Protein AF-A0A444Z8N8-F1 (afdb_monomer_lite)

Secondary structure (DSSP, 8-state):
-----EEE-TTSPEEESHHHHHHHHHHHHHHHTSPPS-----S-TTTSPPPPHHHHHHHTSPPPHHHHHHHHHHS-TT--SSTTSPPHHHHHHHHHHHTTGGG-

Organism: Arachis hypogaea (NCBI:txid3818)

pLDDT: mean 81.01, std 10.07, range [45.22, 90.69]

Foldseek 3Di:
DDDDQWDADPVRDIQGDDVSVVVVVVVVVCVVPPDDPPPPVPPCPPVDDDQDPVNVCVVPDDDDLVNVLVVLVPDDQQDAPDPPGDGSVVCNVCVVPCSVVVVD

Radius of gyration: 26.12 Å; chains: 1; bounding box: 58×26×60 Å

Structure (mmCIF, N/CA/C/O backbone):
data_AF-A0A444Z8N8-F1
#
_entry.id   AF-A0A444Z8N8-F1
#
loop_
_atom_site.group_PDB
_atom_site.id
_atom_site.type_symbol
_atom_site.label_atom_id
_atom_site.label_alt_id
_atom_site.label_comp_id
_atom_site.label_asym_id
_atom_site.label_entity_id
_atom_site.label_seq_id
_atom_site.pdbx_PDB_ins_code
_atom_site.Cartn_x
_atom_site.Cartn_y
_atom_site.Cartn_z
_atom_site.occupancy
_atom_site.B_iso_or_equiv
_atom_site.auth_seq_id
_atom_site.auth_comp_id
_atom_site.auth_asym_id
_atom_site.auth_atom_id
_atom_site.pdbx_PDB_model_num
ATOM 1 N N . MET A 1 1 ? 34.201 -10.045 -8.371 1.00 45.22 1 MET A N 1
ATOM 2 C CA . MET A 1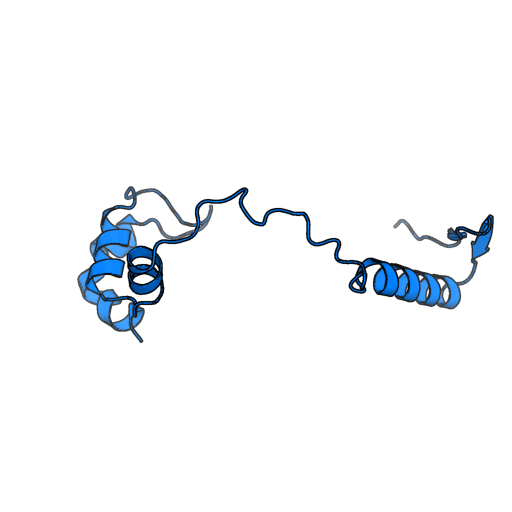 1 ? 33.416 -8.795 -8.442 1.00 45.22 1 MET A CA 1
ATOM 3 C C . MET A 1 1 ? 33.187 -8.508 -9.913 1.00 45.22 1 MET A C 1
ATOM 5 O O . MET A 1 1 ? 34.157 -8.309 -10.631 1.00 45.22 1 MET A O 1
ATOM 9 N N . ASN A 1 2 ? 31.945 -8.615 -10.379 1.00 65.50 2 ASN A N 1
ATOM 10 C CA . ASN A 1 2 ? 31.635 -8.486 -11.802 1.00 65.50 2 ASN A CA 1
ATOM 11 C C . ASN A 1 2 ? 31.494 -7.002 -12.141 1.00 65.50 2 ASN A C 1
ATOM 13 O O . ASN A 1 2 ? 30.716 -6.300 -11.497 1.00 65.50 2 ASN A O 1
ATOM 17 N N . LYS A 1 3 ? 32.276 -6.522 -13.111 1.00 74.56 3 LYS A N 1
ATOM 18 C CA . LYS A 1 3 ? 32.262 -5.131 -13.566 1.00 74.56 3 LYS A CA 1
ATOM 19 C C . LYS A 1 3 ? 31.992 -5.107 -15.061 1.00 74.56 3 LYS A C 1
ATOM 21 O O . LYS A 1 3 ? 32.682 -5.777 -15.822 1.00 74.56 3 LYS A O 1
ATOM 26 N N . ILE A 1 4 ? 31.002 -4.320 -15.461 1.00 76.69 4 ILE A N 1
ATOM 27 C CA . ILE A 1 4 ? 30.720 -4.051 -16.869 1.00 76.69 4 ILE A CA 1
ATOM 28 C C . ILE A 1 4 ? 31.718 -2.984 -17.327 1.00 76.69 4 ILE A C 1
ATOM 30 O O . ILE A 1 4 ? 31.763 -1.894 -16.755 1.00 76.69 4 ILE A O 1
ATOM 34 N N . THR A 1 5 ? 32.563 -3.326 -18.299 1.00 80.75 5 THR A N 1
ATOM 35 C CA . THR A 1 5 ? 33.568 -2.419 -18.880 1.00 80.75 5 THR A CA 1
ATOM 36 C C . THR A 1 5 ? 33.145 -1.867 -20.232 1.00 80.75 5 THR A C 1
ATOM 38 O O . THR A 1 5 ? 33.569 -0.775 -20.578 1.00 80.75 5 THR A O 1
ATOM 41 N N . THR A 1 6 ? 32.283 -2.581 -20.959 1.00 85.12 6 THR A N 1
ATOM 42 C CA . THR A 1 6 ? 31.746 -2.179 -22.264 1.00 85.12 6 THR A CA 1
ATOM 43 C C . THR A 1 6 ? 30.315 -2.686 -22.426 1.00 85.12 6 THR A C 1
ATOM 45 O O . THR A 1 6 ? 29.938 -3.701 -21.831 1.00 85.12 6 THR A O 1
ATOM 48 N N . LEU A 1 7 ? 29.505 -1.982 -23.217 1.00 87.06 7 LEU A N 1
ATOM 49 C CA . LEU A 1 7 ? 28.133 -2.377 -23.545 1.00 87.06 7 LEU A CA 1
ATOM 50 C C . LEU A 1 7 ? 27.797 -1.955 -24.980 1.00 87.06 7 LEU A C 1
ATOM 52 O O . LEU A 1 7 ? 28.264 -0.922 -25.444 1.00 87.06 7 LEU A O 1
ATOM 56 N N . LYS A 1 8 ? 27.003 -2.754 -25.694 1.00 89.00 8 LYS A N 1
ATOM 57 C CA . LYS A 1 8 ? 26.573 -2.454 -27.065 1.00 89.00 8 LYS A CA 1
ATOM 58 C C . LYS A 1 8 ? 25.202 -1.777 -27.042 1.00 89.00 8 LYS A C 1
ATOM 60 O O . LYS A 1 8 ? 24.281 -2.314 -26.431 1.00 89.00 8 LYS A O 1
ATOM 65 N N . ASN A 1 9 ? 25.079 -0.610 -27.667 1.00 82.00 9 ASN A N 1
ATOM 66 C CA . ASN A 1 9 ? 23.827 0.145 -27.721 1.00 82.00 9 ASN A CA 1
ATOM 67 C C . ASN A 1 9 ? 22.848 -0.427 -28.771 1.00 82.00 9 ASN A C 1
ATOM 69 O O . ASN A 1 9 ? 23.173 -1.356 -29.513 1.00 82.00 9 ASN A O 1
ATOM 73 N N . GLU A 1 10 ? 21.649 0.153 -28.847 1.00 81.50 10 GLU A N 1
ATOM 74 C CA . GLU A 1 10 ? 20.585 -0.259 -29.780 1.00 81.50 10 GLU A CA 1
ATOM 75 C C . GLU A 1 10 ? 20.938 -0.020 -31.258 1.00 81.50 10 GLU A C 1
ATOM 77 O O . GLU A 1 10 ? 20.473 -0.752 -32.128 1.00 81.50 10 GLU A O 1
ATOM 82 N N . ALA A 1 11 ? 21.8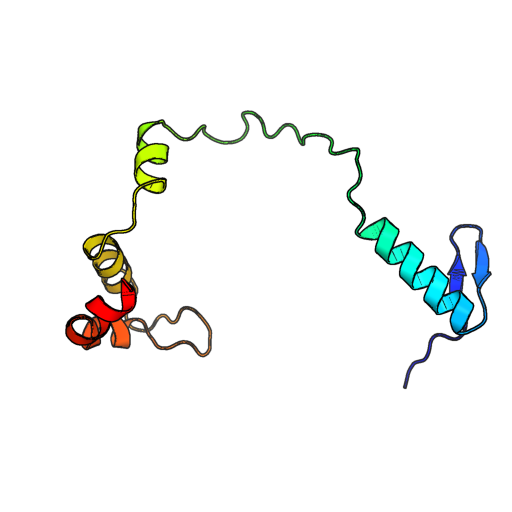15 0.948 -31.548 1.00 82.44 11 ALA A N 1
ATOM 83 C CA . ALA A 1 11 ? 22.365 1.188 -32.885 1.00 82.44 11 ALA A CA 1
ATOM 84 C C . ALA A 1 11 ? 23.475 0.186 -33.266 1.00 82.44 11 ALA A C 1
ATOM 86 O O . ALA A 1 11 ? 23.989 0.201 -34.384 1.00 82.44 11 ALA A O 1
ATOM 87 N N . GLY A 1 12 ? 23.844 -0.708 -32.346 1.00 84.62 12 GLY A N 1
ATOM 88 C CA . GLY A 1 12 ? 24.877 -1.711 -32.540 1.00 84.62 12 GLY A CA 1
ATOM 89 C C . GLY A 1 12 ? 26.308 -1.203 -32.331 1.00 84.62 12 GLY A C 1
ATOM 90 O O . GLY A 1 12 ? 27.255 -1.914 -32.674 1.00 84.62 12 GLY A O 1
ATOM 91 N N . GLU A 1 13 ? 26.480 -0.019 -31.753 1.00 87.69 13 GLU A N 1
ATOM 92 C CA . GLU A 1 13 ? 27.777 0.580 -31.446 1.00 87.69 13 GLU A CA 1
ATOM 93 C C . GLU A 1 13 ? 28.241 0.205 -30.036 1.00 87.69 13 GLU A C 1
ATOM 95 O O . GLU A 1 13 ? 27.441 0.045 -29.111 1.00 87.69 13 GLU A O 1
ATOM 100 N N . TRP A 1 14 ? 29.554 0.073 -29.862 1.00 87.75 14 TRP A N 1
ATOM 101 C CA . TRP A 1 14 ? 30.154 -0.219 -28.564 1.00 87.75 14 TRP A CA 1
ATOM 102 C C . TRP A 1 14 ? 30.371 1.062 -27.763 1.00 87.75 14 TRP A C 1
ATOM 104 O O . TRP A 1 14 ? 31.064 1.975 -28.205 1.00 87.75 14 TRP A O 1
ATOM 114 N N . ILE A 1 15 ? 29.807 1.094 -26.559 1.00 85.94 15 ILE A N 1
ATOM 115 C CA . ILE A 1 15 ? 30.045 2.117 -25.548 1.00 85.94 15 ILE A CA 1
ATOM 116 C C . ILE A 1 15 ? 31.112 1.581 -24.600 1.00 85.94 15 ILE A C 1
ATOM 118 O O . ILE A 1 15 ? 30.906 0.580 -23.909 1.00 85.94 15 ILE A O 1
ATOM 122 N N . ASP A 1 16 ? 32.248 2.266 -24.579 1.00 86.81 16 ASP A N 1
ATOM 123 C CA . ASP A 1 16 ? 33.374 2.000 -23.689 1.00 86.81 16 ASP A CA 1
ATOM 124 C C . ASP A 1 16 ? 33.656 3.239 -22.829 1.00 86.81 16 ASP A C 1
ATOM 126 O O . ASP A 1 16 ? 33.376 4.374 -23.223 1.00 86.81 16 ASP A O 1
ATOM 130 N N . GLY A 1 17 ? 34.197 3.018 -21.635 1.00 85.44 17 GLY A N 1
ATOM 131 C CA . GLY A 1 17 ? 34.521 4.064 -20.675 1.00 85.44 17 GLY A CA 1
ATOM 132 C C . GLY A 1 17 ? 33.465 4.242 -19.583 1.00 85.44 17 GLY A C 1
ATOM 133 O O . GLY A 1 17 ? 32.257 4.242 -19.814 1.00 85.44 17 GLY A O 1
ATOM 134 N N . VAL A 1 18 ? 33.948 4.428 -18.353 1.00 84.25 18 VAL A N 1
ATOM 135 C CA . VAL A 1 18 ? 33.115 4.475 -17.140 1.00 84.25 18 VAL A CA 1
ATOM 136 C C . VAL A 1 18 ? 32.101 5.621 -17.176 1.00 84.25 18 VAL A C 1
ATOM 138 O O . VAL A 1 18 ? 30.933 5.404 -16.862 1.00 84.25 18 VAL A O 1
ATOM 141 N N . GLU A 1 19 ? 32.514 6.818 -17.595 1.00 86.88 19 GLU A N 1
ATOM 142 C CA . GLU A 1 19 ? 31.613 7.978 -17.670 1.00 86.88 19 GLU A CA 1
ATOM 143 C C . GLU A 1 19 ? 30.577 7.833 -18.789 1.00 86.88 19 GLU A C 1
ATOM 145 O O . GLU A 1 19 ? 29.405 8.161 -18.599 1.00 86.88 19 GLU A O 1
ATOM 150 N N . CYS A 1 20 ? 30.974 7.265 -19.930 1.00 84.81 20 CYS A N 1
ATOM 151 C CA . CYS A 1 20 ? 30.072 6.995 -21.047 1.00 84.81 20 CYS A CA 1
ATOM 152 C C . CYS A 1 20 ? 29.019 5.946 -20.672 1.00 84.81 20 CYS A C 1
ATOM 154 O O . CYS A 1 20 ? 27.833 6.165 -20.909 1.00 84.81 20 CYS A O 1
ATOM 156 N N . LEU A 1 21 ? 29.421 4.855 -20.010 1.00 88.12 21 LEU A N 1
ATOM 157 C CA . LEU A 1 21 ? 28.502 3.831 -19.504 1.00 88.12 21 LEU A CA 1
ATOM 158 C C . LEU A 1 21 ? 27.548 4.377 -18.4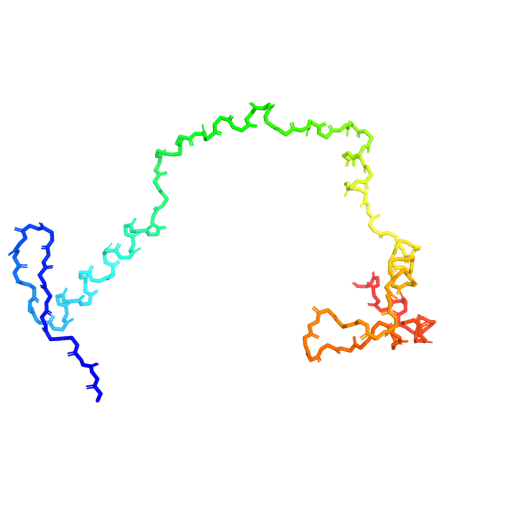41 1.00 88.12 21 LEU A C 1
ATOM 160 O O . LEU A 1 21 ? 26.362 4.054 -18.456 1.00 88.12 21 LEU A O 1
ATOM 164 N N . LYS A 1 22 ? 28.046 5.219 -17.529 1.00 88.12 22 LYS A N 1
ATOM 165 C CA . LYS A 1 22 ? 27.223 5.852 -16.494 1.00 88.12 22 LYS A CA 1
ATOM 166 C C . LYS A 1 22 ? 26.189 6.792 -17.108 1.00 88.12 22 LYS A C 1
ATOM 168 O O . LYS A 1 22 ? 25.012 6.696 -16.772 1.00 88.12 22 LYS A O 1
ATOM 173 N N . SER A 1 23 ? 26.618 7.662 -18.022 1.00 88.75 23 SER A N 1
ATOM 174 C CA . SER A 1 23 ? 25.736 8.588 -18.739 1.00 88.75 23 SER A CA 1
ATOM 175 C C . SER A 1 23 ? 24.682 7.837 -19.554 1.00 88.75 23 SER A C 1
ATOM 177 O O . SER A 1 23 ? 23.489 8.130 -19.449 1.00 88.75 23 SER A O 1
ATOM 179 N N . TRP A 1 24 ? 25.101 6.803 -20.290 1.00 88.88 24 TRP A N 1
ATOM 180 C CA . TRP A 1 24 ? 24.192 5.956 -21.056 1.00 88.88 24 TRP A CA 1
ATOM 181 C C . TRP A 1 24 ? 23.177 5.250 -20.155 1.00 88.88 24 TRP A C 1
ATOM 183 O O . TRP A 1 24 ? 21.980 5.347 -20.403 1.00 88.88 24 TRP A O 1
ATOM 193 N N . GLY A 1 25 ? 23.629 4.617 -19.067 1.00 87.50 25 GLY A N 1
ATOM 194 C CA . GLY A 1 25 ? 22.747 3.937 -18.119 1.00 87.50 25 GLY A CA 1
ATOM 195 C C . GLY A 1 25 ? 21.746 4.893 -17.468 1.00 87.50 25 GLY A C 1
ATOM 196 O O . GLY A 1 25 ? 20.560 4.582 -17.386 1.00 87.50 25 GLY A O 1
ATOM 197 N N . MET A 1 26 ? 22.193 6.086 -17.066 1.00 89.12 26 MET A N 1
ATOM 198 C CA . MET A 1 26 ? 21.303 7.121 -16.534 1.00 89.12 26 MET A CA 1
ATOM 199 C C . MET A 1 26 ? 20.255 7.553 -17.560 1.00 89.12 26 MET A C 1
ATOM 201 O O . MET A 1 26 ? 19.084 7.655 -17.209 1.00 89.12 26 MET A O 1
ATOM 205 N N . SER A 1 27 ? 20.652 7.788 -18.813 1.00 87.56 27 SER A N 1
ATOM 206 C CA . SER A 1 27 ? 19.728 8.170 -19.887 1.00 87.56 27 SER A CA 1
ATOM 207 C C . SER A 1 27 ? 18.718 7.061 -20.188 1.00 87.56 27 SER A C 1
ATOM 209 O O . SER A 1 27 ? 17.519 7.322 -20.254 1.00 87.56 27 SER A O 1
ATOM 211 N N . TYR A 1 28 ? 19.190 5.816 -20.280 1.00 87.06 28 TYR A N 1
ATOM 212 C CA . TYR A 1 28 ? 18.363 4.640 -20.531 1.00 87.06 28 TYR A CA 1
ATOM 213 C C . TYR A 1 28 ? 17.298 4.459 -19.448 1.00 87.06 28 TYR A C 1
ATOM 215 O O . TYR A 1 28 ? 16.111 4.399 -19.752 1.00 87.06 28 TYR A O 1
ATOM 223 N N . PHE A 1 29 ? 17.693 4.443 -18.171 1.00 87.88 29 PHE A N 1
ATOM 224 C CA . PHE A 1 29 ? 16.728 4.295 -17.080 1.00 87.88 29 PHE A CA 1
ATOM 225 C C . PHE A 1 29 ? 15.836 5.522 -16.923 1.00 87.88 29 PHE A C 1
ATOM 227 O O . PHE A 1 29 ? 14.664 5.376 -16.591 1.00 87.88 29 PHE A O 1
ATOM 234 N N . LYS A 1 30 ? 16.348 6.725 -17.202 1.00 88.19 30 LYS A N 1
ATOM 235 C CA . LYS A 1 30 ? 15.511 7.923 -17.237 1.00 88.19 30 LYS A CA 1
ATOM 236 C C . LYS A 1 30 ? 14.434 7.794 -18.305 1.00 88.19 30 LYS A C 1
ATOM 238 O O . LYS A 1 30 ? 13.302 8.127 -17.999 1.00 88.19 30 LYS A O 1
ATOM 243 N N . ALA A 1 31 ? 14.748 7.304 -19.501 1.00 85.56 31 ALA A N 1
ATOM 244 C CA . ALA A 1 31 ? 13.755 7.060 -20.545 1.00 85.56 31 ALA A CA 1
ATOM 245 C C . ALA A 1 31 ? 12.782 5.934 -20.156 1.00 85.56 31 ALA A C 1
ATOM 247 O O . ALA A 1 31 ? 11.579 6.117 -20.277 1.00 85.56 31 ALA A O 1
ATOM 248 N N . LEU A 1 32 ? 13.288 4.823 -19.607 1.00 84.50 32 LEU A N 1
ATOM 249 C CA . LEU A 1 32 ? 12.482 3.674 -19.176 1.00 84.50 32 LEU A CA 1
ATOM 250 C C . LEU A 1 32 ? 11.455 4.035 -18.094 1.00 84.50 32 LEU A C 1
ATOM 252 O O . LEU A 1 32 ? 10.331 3.548 -18.117 1.00 84.50 32 LEU A O 1
ATOM 256 N N . TYR A 1 33 ? 11.860 4.866 -17.133 1.00 81.94 33 TYR A N 1
ATOM 257 C CA . TYR A 1 33 ? 10.999 5.342 -16.048 1.00 81.94 33 TYR A CA 1
ATOM 258 C C . TYR A 1 33 ? 10.364 6.704 -16.338 1.00 81.94 33 TYR A C 1
ATOM 260 O O . TYR A 1 33 ? 9.665 7.245 -15.481 1.00 81.94 33 TYR A O 1
ATOM 268 N N . SER A 1 34 ? 10.606 7.285 -17.514 1.00 81.06 34 SER A N 1
ATOM 269 C CA . SER A 1 34 ? 9.839 8.445 -17.951 1.00 81.06 34 SER A CA 1
ATOM 270 C C . SER A 1 34 ? 8.473 7.960 -18.383 1.00 81.06 34 SER A C 1
ATOM 272 O O . SER A 1 34 ? 8.333 6.956 -19.075 1.00 81.06 34 SER A O 1
ATOM 274 N N . THR A 1 35 ? 7.457 8.683 -17.947 1.00 67.62 35 THR A N 1
ATOM 275 C CA . THR A 1 35 ? 6.082 8.378 -18.283 1.00 67.62 35 THR A CA 1
ATOM 276 C C . THR A 1 35 ? 5.896 8.485 -19.791 1.00 67.62 35 THR A C 1
ATOM 278 O O . THR A 1 35 ? 6.067 9.566 -20.358 1.00 67.62 35 THR A O 1
ATOM 281 N N . ASP A 1 36 ? 5.554 7.375 -20.439 1.00 67.19 36 ASP A N 1
ATOM 282 C CA . ASP A 1 36 ? 5.131 7.390 -21.833 1.00 67.19 36 ASP A CA 1
ATOM 283 C C . ASP A 1 36 ? 3.875 8.273 -21.909 1.00 67.19 36 ASP A C 1
ATOM 285 O O . ASP A 1 36 ? 2.863 7.996 -21.261 1.00 67.19 36 ASP A O 1
ATOM 289 N N . SER A 1 37 ? 3.937 9.394 -22.633 1.00 59.84 37 SER A N 1
ATOM 290 C CA . SER A 1 37 ? 2.778 10.288 -22.794 1.00 59.84 37 SER A CA 1
ATOM 291 C C . SER A 1 37 ? 1.637 9.606 -23.556 1.00 59.84 37 SER A C 1
ATOM 293 O O . SER A 1 37 ? 0.500 10.079 -23.532 1.00 59.84 37 SER A O 1
ATOM 295 N N . ASN A 1 38 ? 1.927 8.460 -24.175 1.00 59.53 38 ASN A N 1
ATOM 296 C CA . ASN A 1 38 ? 0.972 7.547 -24.772 1.00 59.53 38 ASN A CA 1
ATOM 297 C C . ASN A 1 38 ? 0.422 6.570 -23.730 1.00 59.53 38 ASN A C 1
ATOM 299 O O . ASN A 1 38 ? 0.482 5.352 -23.908 1.00 59.53 38 ASN A O 1
ATOM 303 N N . TYR A 1 39 ? -0.188 7.086 -22.662 1.00 58.88 39 TYR A N 1
ATOM 304 C CA . TYR A 1 39 ? -1.219 6.300 -22.001 1.00 58.88 39 TYR A CA 1
ATOM 305 C C . TYR A 1 39 ? -2.321 6.069 -23.035 1.00 58.88 39 TYR A C 1
ATOM 307 O O . TYR A 1 39 ? -3.225 6.889 -23.192 1.00 58.88 39 TYR A O 1
ATOM 315 N N . SER A 1 40 ? -2.281 4.935 -23.741 1.00 59.84 40 SER A N 1
ATOM 316 C CA . SER A 1 40 ? -3.536 4.347 -24.172 1.00 59.84 40 SER A CA 1
ATOM 317 C C . SER A 1 40 ? -4.285 4.129 -22.870 1.00 59.84 40 SER A C 1
ATOM 319 O O . SER A 1 40 ? -3.838 3.337 -22.035 1.00 59.84 40 SER A O 1
ATOM 321 N N . THR A 1 41 ? -5.358 4.878 -22.641 1.00 60.25 41 THR A N 1
ATOM 322 C CA . THR A 1 41 ? -6.347 4.476 -21.657 1.00 60.25 41 THR A CA 1
ATOM 323 C C . THR A 1 41 ? -6.701 3.053 -22.041 1.00 60.25 41 THR A C 1
ATOM 325 O O . THR A 1 41 ? -7.394 2.823 -23.030 1.00 60.25 41 THR A O 1
ATOM 328 N N . PHE A 1 42 ? -6.138 2.077 -21.323 1.00 61.06 42 PHE A N 1
ATOM 329 C CA . PHE A 1 42 ? -6.628 0.718 -21.405 1.00 61.06 42 PHE A CA 1
ATOM 330 C C . PHE A 1 42 ? -8.129 0.887 -21.182 1.00 61.06 42 PHE A C 1
ATOM 332 O O . PHE A 1 42 ? -8.482 1.542 -20.192 1.00 61.06 42 PHE A O 1
ATOM 339 N N . PRO A 1 43 ? -9.000 0.476 -22.119 1.00 65.25 43 PRO A N 1
ATOM 340 C CA . PRO A 1 43 ? -10.413 0.814 -22.061 1.00 65.25 43 PRO A CA 1
ATOM 341 C C . PRO A 1 43 ? -11.070 -0.046 -20.980 1.00 65.25 43 PRO A C 1
ATOM 343 O O . PRO A 1 43 ? -11.887 -0.900 -21.266 1.00 65.25 43 PRO A O 1
ATOM 346 N N . LEU A 1 44 ? -10.657 0.142 -19.727 1.00 63.81 44 LEU A N 1
ATOM 347 C CA . LEU A 1 44 ? -11.228 -0.417 -18.511 1.00 63.81 44 LEU A CA 1
ATOM 348 C C . LEU A 1 44 ? -12.490 0.347 -18.114 1.00 63.81 44 LEU A C 1
ATOM 350 O O . LEU A 1 44 ? -13.188 -0.075 -17.193 1.00 63.81 44 LEU A O 1
ATOM 354 N N . SER A 1 45 ? -12.788 1.463 -18.792 1.00 64.12 45 SER A N 1
ATOM 355 C CA . SER A 1 45 ? -14.081 2.124 -18.694 1.00 64.12 45 SER A CA 1
ATOM 356 C C . SER A 1 45 ? -15.158 1.091 -19.026 1.00 64.12 45 SER A C 1
ATOM 358 O O . SER A 1 45 ? -15.219 0.615 -20.154 1.00 64.12 45 SER A O 1
ATOM 360 N N . ASP A 1 46 ? -15.953 0.735 -18.018 1.00 66.69 46 ASP A N 1
ATOM 361 C CA . ASP A 1 46 ? -17.042 -0.254 -18.041 1.00 66.69 46 ASP A CA 1
ATOM 362 C C . ASP A 1 46 ? -16.666 -1.744 -17.864 1.00 66.69 46 ASP A C 1
ATOM 364 O O . ASP A 1 46 ? -17.561 -2.586 -17.872 1.00 66.69 46 ASP A O 1
ATOM 368 N N . TYR A 1 47 ? -15.401 -2.096 -17.592 1.00 75.81 47 TYR A N 1
ATOM 369 C CA . TYR A 1 47 ? -15.043 -3.472 -17.175 1.00 75.81 47 TYR A CA 1
ATOM 370 C C . TYR A 1 47 ? -15.231 -3.727 -15.677 1.00 75.81 47 TYR A C 1
ATOM 372 O O . TYR A 1 47 ? -15.314 -4.878 -15.248 1.00 75.81 47 TYR A O 1
ATOM 380 N N . PHE A 1 48 ? -15.302 -2.662 -14.881 1.00 79.38 48 PHE A N 1
ATOM 381 C CA . PHE A 1 48 ? -15.510 -2.745 -13.443 1.00 79.38 48 PHE A CA 1
ATOM 382 C C . PHE A 1 48 ? -16.868 -2.157 -13.065 1.00 79.38 48 PHE A C 1
ATOM 384 O O . PHE A 1 48 ? -17.284 -1.151 -13.653 1.00 79.38 48 PHE A O 1
ATOM 391 N N . PRO A 1 49 ? -17.553 -2.742 -12.068 1.00 81.50 49 PRO A N 1
ATOM 392 C CA . PRO A 1 49 ? -18.725 -2.124 -11.474 1.00 81.50 49 PRO A CA 1
ATOM 393 C C . PRO A 1 49 ? -18.402 -0.691 -11.050 1.00 81.50 49 PRO A C 1
ATOM 395 O O . PRO A 1 49 ? -17.386 -0.431 -10.403 1.00 81.50 49 PRO A O 1
ATOM 398 N N . LYS A 1 50 ? -19.272 0.249 -11.421 1.00 80.50 50 LYS A N 1
ATOM 399 C CA . LYS A 1 50 ? -19.184 1.617 -10.910 1.00 80.50 50 LYS A CA 1
ATOM 400 C C . LYS A 1 50 ? -19.577 1.574 -9.439 1.00 80.50 50 LYS A C 1
ATOM 402 O O . LYS A 1 50 ? -20.626 1.023 -9.113 1.00 80.50 50 LYS A O 1
ATOM 407 N N . LEU A 1 51 ? -18.738 2.150 -8.580 1.00 85.12 51 LEU A N 1
ATOM 408 C CA . LEU A 1 51 ? -19.058 2.343 -7.167 1.00 85.12 51 LEU A CA 1
ATOM 409 C C . LEU A 1 51 ? -20.408 3.050 -7.054 1.00 85.12 51 LEU A C 1
ATOM 411 O O . LEU A 1 51 ? -20.625 4.098 -7.676 1.00 85.12 51 LEU A O 1
ATOM 415 N N . LEU A 1 52 ? -21.321 2.465 -6.282 1.00 90.06 52 LEU A N 1
ATOM 416 C CA . LEU A 1 52 ? -22.581 3.121 -5.984 1.00 90.06 52 LEU A CA 1
ATOM 417 C C . LEU A 1 52 ? -22.292 4.352 -5.126 1.00 90.06 52 LEU A C 1
ATOM 419 O O . LEU A 1 52 ? -21.323 4.404 -4.370 1.00 90.06 52 LEU A O 1
ATOM 423 N N . ARG A 1 53 ? -23.157 5.364 -5.225 1.00 87.50 53 ARG A N 1
ATOM 424 C CA . ARG A 1 53 ? -22.999 6.588 -4.430 1.00 87.50 53 ARG A CA 1
ATOM 425 C C . ARG A 1 53 ? -22.964 6.295 -2.924 1.00 87.50 53 ARG A C 1
ATOM 427 O O . ARG A 1 53 ? -22.237 6.979 -2.219 1.00 87.50 53 ARG A O 1
ATOM 434 N N . GLY A 1 54 ? -23.733 5.302 -2.467 1.00 89.31 54 GLY A N 1
ATOM 435 C CA . GLY A 1 54 ? -23.716 4.831 -1.078 1.00 89.31 54 GLY A CA 1
ATOM 436 C C . GLY A 1 54 ? -22.337 4.312 -0.684 1.00 89.31 54 GLY A C 1
ATOM 437 O O . GLY A 1 54 ? -21.702 4.909 0.173 1.00 89.31 54 GLY A O 1
ATOM 438 N N . ASP A 1 55 ? -21.827 3.317 -1.413 1.00 88.44 55 ASP A N 1
ATOM 439 C CA . ASP A 1 55 ? -20.502 2.731 -1.172 1.00 88.44 55 ASP A CA 1
ATOM 440 C C . ASP A 1 55 ? -19.386 3.783 -1.186 1.00 88.44 55 ASP A C 1
ATOM 442 O O . ASP A 1 55 ? -18.486 3.760 -0.352 1.00 88.44 55 ASP A O 1
ATOM 446 N N . TYR A 1 56 ? -19.445 4.740 -2.120 1.00 88.69 56 TYR A N 1
ATOM 447 C CA . TYR A 1 56 ? -18.483 5.838 -2.159 1.00 88.69 56 TYR A CA 1
ATOM 448 C C . TYR A 1 56 ? -18.553 6.690 -0.890 1.00 88.69 56 TYR A C 1
ATOM 450 O O . TYR A 1 56 ? -17.515 7.023 -0.326 1.00 88.69 56 TYR A O 1
ATOM 458 N N . MET A 1 57 ? -19.763 7.041 -0.439 1.00 89.69 57 MET A N 1
ATOM 459 C CA . MET A 1 57 ? -19.941 7.805 0.795 1.00 89.69 57 MET A CA 1
ATOM 460 C C . MET A 1 57 ? -19.426 7.032 2.010 1.00 89.69 57 MET A C 1
ATOM 462 O O . MET A 1 57 ? -18.721 7.628 2.823 1.00 89.69 57 MET A O 1
ATOM 466 N N . ASP A 1 58 ? -19.693 5.729 2.082 1.00 87.94 58 ASP A N 1
ATOM 467 C CA . ASP A 1 58 ? -19.245 4.863 3.174 1.00 87.94 58 ASP A CA 1
ATOM 468 C C . ASP A 1 58 ? -17.714 4.751 3.224 1.00 87.94 58 ASP A C 1
ATOM 470 O O . ASP A 1 58 ? -17.122 4.939 4.283 1.00 87.94 58 ASP A O 1
ATOM 474 N N . ILE A 1 59 ? -17.052 4.539 2.079 1.00 87.56 59 ILE A N 1
ATOM 475 C CA . ILE A 1 59 ? -15.581 4.446 1.995 1.00 87.56 59 ILE A CA 1
ATOM 476 C C . ILE A 1 59 ? -14.912 5.816 2.205 1.00 87.56 59 ILE A C 1
ATOM 478 O O . ILE A 1 59 ? -13.777 5.889 2.669 1.00 87.56 59 ILE A O 1
ATOM 482 N N . SER A 1 60 ? -15.595 6.912 1.860 1.00 88.69 60 SER A N 1
ATOM 483 C CA . SER A 1 60 ? -15.085 8.280 2.044 1.00 88.69 60 SER A CA 1
ATOM 484 C C . SER A 1 60 ? -15.275 8.838 3.457 1.00 88.69 60 SER A C 1
ATOM 486 O O . SER A 1 60 ? -14.834 9.954 3.737 1.00 88.69 60 SER A O 1
ATOM 488 N N . ARG A 1 61 ? -15.974 8.106 4.329 1.00 90.19 61 ARG A N 1
ATOM 489 C CA . ARG A 1 61 ? -16.261 8.533 5.697 1.00 90.19 61 ARG A CA 1
ATOM 490 C C . ARG A 1 61 ? -14.990 8.515 6.546 1.00 90.19 61 ARG A C 1
ATOM 492 O O . ARG A 1 61 ? -14.072 7.734 6.310 1.00 90.19 61 ARG A O 1
ATOM 499 N N . GLU A 1 62 ? -14.954 9.371 7.561 1.00 89.69 62 GLU A N 1
ATOM 500 C CA . GLU A 1 62 ? -13.926 9.291 8.596 1.00 89.69 62 GLU A CA 1
ATOM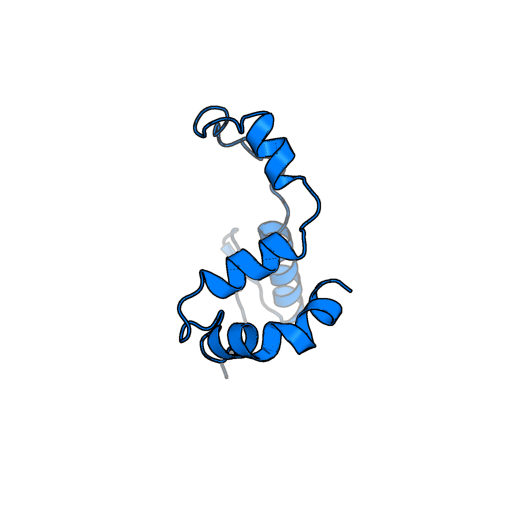 501 C C . GLU A 1 62 ? -13.995 7.943 9.319 1.00 89.69 62 GLU A C 1
ATOM 503 O O . GLU A 1 62 ? -15.078 7.463 9.663 1.00 89.69 62 GLU A O 1
ATOM 508 N N . ILE A 1 63 ? -12.824 7.350 9.553 1.00 88.06 63 ILE A N 1
ATOM 509 C CA . ILE A 1 63 ? -12.705 6.077 10.259 1.00 88.06 63 ILE A CA 1
ATOM 510 C C . ILE A 1 63 ? -13.057 6.301 11.731 1.00 88.06 63 ILE A C 1
ATOM 512 O O . ILE A 1 63 ? -12.457 7.136 12.407 1.00 88.06 63 ILE A O 1
ATOM 516 N N . SER A 1 64 ? -14.013 5.525 12.232 1.00 89.12 64 SER A N 1
ATOM 517 C CA . SER A 1 64 ? -14.454 5.558 13.628 1.00 89.12 64 SER A CA 1
ATOM 518 C C . SER A 1 64 ? -13.711 4.553 14.512 1.00 89.12 64 SER A C 1
ATOM 520 O O . SER A 1 64 ? -13.209 3.523 14.051 1.00 89.12 64 SER A O 1
ATOM 522 N N . GLN A 1 65 ? -13.690 4.813 15.822 1.00 87.38 65 GLN A N 1
ATOM 523 C CA . GLN A 1 65 ? -13.107 3.894 16.805 1.00 87.38 65 GLN A CA 1
ATOM 524 C C . GLN A 1 65 ? -13.790 2.524 16.777 1.00 87.38 65 GLN A C 1
ATOM 526 O O . GLN A 1 65 ? -13.146 1.487 16.949 1.00 87.38 65 GLN A O 1
ATOM 531 N N . GLU A 1 66 ? -15.105 2.524 16.562 1.00 89.00 66 GLU A N 1
ATOM 532 C CA . GLU A 1 66 ? -15.942 1.337 16.472 1.00 89.00 66 GLU A CA 1
ATOM 533 C C . GLU A 1 66 ? -15.560 0.473 15.269 1.00 89.00 66 GLU A C 1
ATOM 535 O O . GLU A 1 66 ? -15.473 -0.747 15.410 1.00 89.00 66 GLU A O 1
ATOM 540 N N . GLU A 1 67 ? -15.277 1.083 14.114 1.00 88.31 67 GLU A N 1
ATOM 541 C CA . GLU A 1 67 ? -14.801 0.370 12.921 1.00 88.31 67 GLU A CA 1
ATOM 542 C C . GLU A 1 67 ? -13.427 -0.255 13.147 1.00 88.31 67 GLU A C 1
ATOM 544 O O . GLU A 1 67 ? -13.226 -1.428 12.830 1.00 88.31 67 GLU A O 1
ATOM 549 N N . ILE A 1 68 ? -12.499 0.492 13.753 1.00 88.44 68 ILE A N 1
ATOM 550 C CA . ILE A 1 68 ? -11.156 -0.013 14.071 1.00 88.44 68 ILE A CA 1
ATOM 551 C C . ILE A 1 68 ? -11.261 -1.196 15.037 1.00 88.44 68 ILE A C 1
ATOM 553 O O . ILE A 1 68 ? -10.624 -2.235 14.834 1.00 88.44 68 ILE A O 1
ATOM 557 N N . ARG A 1 69 ? -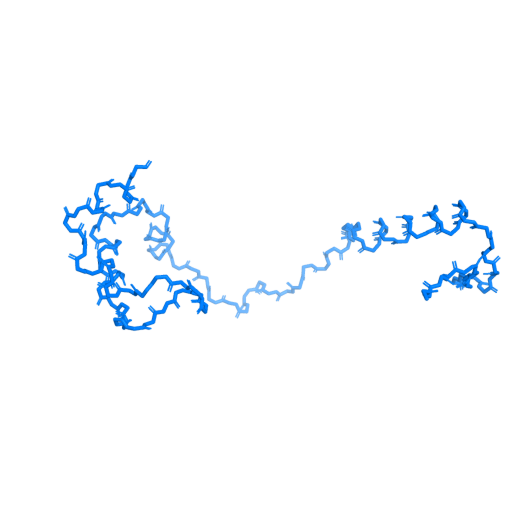12.108 -1.072 16.066 1.00 89.81 69 ARG A N 1
ATOM 558 C CA . ARG A 1 69 ? -12.375 -2.158 17.009 1.00 89.81 69 ARG A CA 1
ATOM 559 C C . ARG A 1 69 ? -12.943 -3.373 16.289 1.00 89.81 69 ARG A C 1
ATOM 561 O O . ARG A 1 69 ? -12.434 -4.473 16.476 1.00 89.81 69 ARG A O 1
ATOM 568 N N . ALA A 1 70 ? -13.992 -3.192 15.491 1.00 90.50 70 ALA A N 1
ATOM 569 C CA . ALA A 1 70 ? -14.636 -4.286 14.778 1.00 90.50 70 ALA A CA 1
ATOM 570 C C . ALA A 1 70 ? -13.628 -5.032 13.893 1.00 90.50 70 ALA A C 1
ATOM 572 O O . ALA A 1 70 ? -13.531 -6.252 13.988 1.00 90.50 70 ALA A O 1
ATOM 573 N N . ALA A 1 71 ? -12.801 -4.303 13.138 1.00 89.12 71 ALA A N 1
ATOM 574 C CA . ALA A 1 71 ? -11.766 -4.886 12.292 1.00 89.12 71 ALA A CA 1
ATOM 575 C C . ALA A 1 71 ? -10.731 -5.699 13.091 1.00 89.12 71 ALA A C 1
ATOM 577 O O . ALA A 1 71 ? -10.398 -6.817 12.708 1.00 89.12 71 ALA A O 1
ATOM 578 N N . ILE A 1 72 ? -10.245 -5.187 14.228 1.00 87.75 72 ILE A N 1
ATOM 579 C CA . ILE A 1 72 ? -9.268 -5.902 15.071 1.00 87.75 72 ILE A CA 1
ATOM 580 C C . ILE A 1 72 ? -9.858 -7.183 15.668 1.00 87.75 72 ILE A C 1
ATOM 582 O O . ILE A 1 72 ? -9.151 -8.183 15.809 1.00 87.75 72 ILE A O 1
ATOM 586 N N . PHE A 1 73 ? -11.137 -7.167 16.043 1.00 89.50 73 PHE A N 1
ATOM 587 C CA . PHE A 1 73 ? -11.810 -8.330 16.626 1.00 89.50 73 PHE A CA 1
ATOM 588 C C . PHE A 1 73 ? -12.274 -9.351 15.577 1.00 89.50 73 PHE A C 1
ATOM 590 O O . PHE A 1 73 ? -12.452 -10.514 15.930 1.00 89.50 73 PHE A O 1
ATOM 597 N N . ASP A 1 74 ? -12.411 -8.945 14.313 1.00 90.69 74 ASP A N 1
ATOM 598 C CA . ASP A 1 74 ? -12.672 -9.844 13.182 1.00 90.69 74 ASP A CA 1
ATOM 599 C C . ASP A 1 74 ? -11.413 -10.624 12.748 1.00 90.69 74 ASP A C 1
ATOM 601 O O . ASP A 1 74 ? -11.494 -11.748 12.254 1.00 90.69 74 ASP A O 1
ATOM 605 N N . MET A 1 75 ? -10.216 -10.077 12.995 1.00 87.00 75 MET A N 1
ATOM 606 C CA . MET A 1 75 ? -8.958 -10.772 12.712 1.00 87.00 75 MET A CA 1
ATOM 607 C C . MET A 1 75 ? -8.787 -12.035 13.573 1.00 87.00 75 MET A C 1
ATOM 609 O O . MET A 1 75 ? -8.918 -12.014 14.800 1.00 87.00 75 MET A O 1
ATOM 613 N N . GLU A 1 76 ? -8.377 -13.144 12.949 1.00 84.88 76 GLU A N 1
ATOM 614 C CA . GLU A 1 76 ? -7.968 -14.343 13.690 1.00 84.88 76 GLU A CA 1
ATOM 615 C C . GLU A 1 76 ? -6.792 -14.026 14.624 1.00 84.88 76 GLU A C 1
ATOM 617 O O . GLU A 1 76 ? -5.771 -13.480 14.205 1.00 84.88 76 GLU A O 1
ATOM 622 N N . SER A 1 77 ? -6.901 -14.434 15.890 1.00 82.44 77 SER A N 1
ATOM 623 C CA . SER A 1 77 ? -6.001 -14.015 16.972 1.00 82.44 77 SER A CA 1
ATOM 624 C C . SER A 1 77 ? -4.501 -14.220 16.695 1.00 82.44 77 SER A C 1
ATOM 626 O O . SER A 1 77 ? -3.678 -13.455 17.195 1.00 82.44 77 SER A O 1
ATOM 628 N N . TRP A 1 78 ? -4.122 -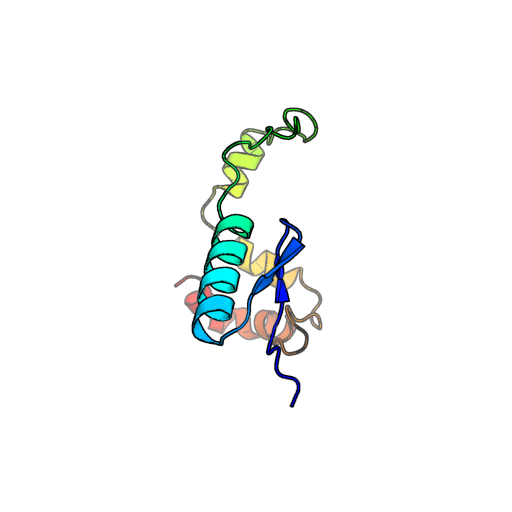15.233 15.912 1.00 78.31 78 TRP A N 1
ATOM 629 C CA . TRP A 1 78 ? -2.719 -15.559 15.613 1.00 78.31 78 TRP A CA 1
ATOM 630 C C . TRP A 1 78 ? -2.246 -15.103 14.231 1.00 78.31 78 TRP A C 1
ATOM 632 O O . TRP A 1 78 ? -1.098 -15.363 13.873 1.00 78.31 78 TRP A O 1
ATOM 642 N N . LYS A 1 79 ? -3.090 -14.405 13.462 1.00 74.69 79 LYS A N 1
ATOM 643 C CA . LYS A 1 79 ? -2.642 -13.731 12.244 1.00 74.69 79 LYS A CA 1
ATOM 644 C C . LYS A 1 79 ? -1.877 -12.465 12.624 1.00 74.69 79 LYS A C 1
ATOM 646 O O . LYS A 1 79 ? -2.298 -11.698 13.493 1.00 74.69 79 LYS A O 1
ATOM 651 N N . ALA A 1 80 ? -0.739 -12.276 11.971 1.00 72.56 80 ALA A N 1
ATOM 652 C CA . ALA A 1 80 ? 0.042 -11.052 12.017 1.00 72.56 80 ALA A CA 1
ATOM 653 C C . ALA A 1 80 ? -0.012 -10.380 10.631 1.00 72.56 80 ALA A C 1
ATOM 655 O O . ALA A 1 80 ? -0.083 -11.097 9.629 1.00 72.56 80 ALA A O 1
ATOM 656 N N . PRO A 1 81 ? 0.029 -9.036 10.549 1.00 62.38 81 PRO A N 1
ATOM 657 C CA . PRO A 1 81 ? 0.041 -8.318 9.268 1.00 62.38 81 PRO A CA 1
ATOM 658 C C . PRO A 1 81 ? 1.275 -8.637 8.413 1.00 62.38 81 PRO A C 1
ATOM 660 O O . PRO A 1 81 ? 1.235 -8.512 7.194 1.00 62.38 81 PRO A O 1
ATOM 663 N N . ASP A 1 82 ? 2.365 -9.044 9.066 1.00 66.25 82 ASP A N 1
ATOM 664 C CA . ASP A 1 82 ? 3.644 -9.399 8.458 1.00 66.25 82 ASP A CA 1
ATOM 665 C C . ASP A 1 82 ? 4.252 -10.600 9.208 1.00 66.25 82 ASP A C 1
ATOM 667 O O . ASP A 1 82 ? 3.871 -10.882 10.346 1.00 66.25 82 ASP A O 1
ATOM 671 N N . SER A 1 83 ? 5.215 -11.299 8.606 1.00 66.31 83 SER A N 1
ATOM 672 C CA . SER A 1 83 ? 5.856 -12.499 9.178 1.00 66.31 83 SER A CA 1
ATOM 673 C C . SER A 1 83 ? 6.533 -12.265 10.540 1.00 66.31 83 SER A C 1
ATOM 675 O O . SER A 1 83 ? 6.689 -13.208 11.310 1.00 66.31 83 SER A O 1
ATOM 677 N N . ASN A 1 84 ? 6.872 -11.009 10.855 1.00 64.88 84 ASN A N 1
ATOM 678 C CA . ASN A 1 84 ? 7.432 -10.564 12.139 1.00 64.88 84 ASN A CA 1
ATOM 679 C C . ASN A 1 84 ? 6.485 -9.630 12.918 1.00 64.88 84 ASN A C 1
ATOM 681 O O . ASN A 1 84 ? 6.906 -8.952 13.857 1.00 64.88 84 ASN A O 1
ATOM 685 N N . GLY A 1 85 ? 5.222 -9.532 12.500 1.00 73.25 85 GLY A N 1
ATOM 686 C CA . GLY A 1 85 ? 4.246 -8.634 13.103 1.00 73.25 85 GLY A CA 1
ATOM 687 C C . GLY A 1 85 ? 3.752 -9.125 14.464 1.00 73.25 85 GLY A C 1
ATOM 688 O O . GLY A 1 85 ? 3.742 -10.319 14.766 1.00 73.25 85 GLY A O 1
ATOM 689 N N . ILE A 1 86 ? 3.289 -8.186 15.286 1.00 78.69 86 ILE A N 1
ATOM 690 C CA . ILE A 1 86 ? 2.589 -8.507 16.530 1.00 78.69 86 ILE A CA 1
ATOM 691 C C . ILE A 1 86 ? 1.241 -9.171 16.170 1.00 78.69 86 ILE A C 1
ATOM 693 O O . ILE A 1 86 ? 0.518 -8.631 15.327 1.00 78.69 86 ILE A O 1
ATOM 697 N N . PRO A 1 87 ? 0.867 -10.310 16.785 1.00 84.75 87 PRO A N 1
ATOM 698 C CA . PRO A 1 87 ? -0.405 -10.973 16.500 1.00 84.75 87 PRO A CA 1
ATOM 699 C C . PRO A 1 87 ? -1.619 -10.105 16.845 1.00 84.75 87 PRO A C 1
ATOM 701 O O . PRO A 1 87 ? -1.602 -9.385 17.849 1.00 84.75 87 PRO A O 1
ATOM 704 N N . ALA A 1 88 ? -2.718 -10.263 16.098 1.00 85.31 88 ALA A N 1
ATOM 705 C CA . ALA A 1 88 ? -3.992 -9.585 16.366 1.00 85.31 88 ALA A CA 1
ATOM 706 C C . ALA A 1 88 ? -4.461 -9.741 17.827 1.00 85.31 88 ALA A C 1
ATOM 708 O O . ALA A 1 88 ? -4.999 -8.802 18.415 1.00 85.31 88 ALA A O 1
ATOM 709 N N . LYS A 1 89 ? -4.166 -10.886 18.463 1.00 86.38 89 LYS A N 1
ATOM 710 C CA . LYS A 1 89 ? -4.466 -11.159 19.879 1.00 86.38 89 LYS A CA 1
ATOM 711 C C . LYS A 1 89 ? -3.951 -10.085 20.834 1.00 86.38 89 LYS A C 1
ATOM 713 O O . LYS A 1 89 ? -4.631 -9.767 21.807 1.00 86.38 89 LYS A O 1
ATOM 718 N N . PHE A 1 90 ? -2.770 -9.528 20.577 1.00 87.62 90 PHE A N 1
ATOM 719 C CA . PHE A 1 90 ? -2.207 -8.477 21.423 1.00 87.62 90 PHE A CA 1
ATOM 720 C C . PHE A 1 90 ? -3.089 -7.226 21.410 1.00 87.62 90 PHE A C 1
ATOM 722 O O . PHE A 1 90 ? -3.397 -6.680 22.469 1.00 87.62 90 PHE A O 1
ATOM 729 N N . PHE A 1 91 ? -3.531 -6.809 20.223 1.00 87.00 91 PHE A N 1
ATOM 730 C CA . PHE A 1 91 ? -4.397 -5.646 20.039 1.00 87.00 91 PHE A CA 1
ATOM 731 C C . PHE A 1 91 ? -5.804 -5.903 20.590 1.00 87.00 91 PHE A C 1
ATOM 733 O O . PHE A 1 91 ? -6.366 -5.033 21.249 1.00 87.00 91 PHE A O 1
ATOM 740 N N . GLN A 1 92 ? -6.333 -7.121 20.420 1.00 89.00 92 GLN A N 1
ATOM 741 C CA . GLN A 1 92 ? -7.612 -7.549 21.003 1.00 89.00 92 GLN A CA 1
ATOM 742 C C . GLN A 1 92 ? -7.596 -7.474 22.539 1.00 89.00 92 GLN A C 1
ATOM 744 O O . GLN A 1 92 ? -8.538 -6.968 23.146 1.00 89.00 92 GLN A O 1
ATOM 749 N N . GLN A 1 93 ? -6.522 -7.951 23.179 1.00 90.56 93 GLN A N 1
ATOM 750 C CA . GLN A 1 93 ? -6.386 -7.942 24.642 1.00 90.56 93 GLN A CA 1
ATOM 751 C C . GLN A 1 93 ? -6.073 -6.552 25.201 1.00 90.56 93 GLN A C 1
ATOM 753 O O . GLN A 1 93 ? -6.571 -6.188 26.265 1.00 90.56 93 GLN A O 1
ATOM 758 N N . SER A 1 94 ? -5.262 -5.775 24.484 1.00 89.00 94 SER A N 1
ATOM 759 C CA . SER A 1 94 ? -4.796 -4.460 24.932 1.00 89.00 94 SER A CA 1
ATOM 760 C C . SER A 1 94 ? -5.706 -3.316 24.492 1.00 89.00 94 SER A C 1
ATOM 762 O O . SER A 1 94 ? -5.382 -2.167 24.783 1.00 89.00 94 SER A O 1
ATOM 764 N N . TRP A 1 95 ? -6.832 -3.600 23.819 1.00 89.56 95 TRP A N 1
ATOM 765 C CA . TRP A 1 95 ? -7.709 -2.595 23.205 1.00 89.56 95 TRP A CA 1
ATOM 766 C C . TRP A 1 95 ? -8.036 -1.435 24.151 1.00 89.56 95 TRP A C 1
ATOM 768 O O . TRP A 1 95 ? -7.864 -0.281 23.785 1.00 89.56 95 TRP A O 1
ATOM 778 N N . ASN A 1 96 ? -8.388 -1.728 25.406 1.00 86.31 96 ASN A N 1
ATOM 779 C CA . ASN A 1 96 ? -8.745 -0.709 26.405 1.00 86.31 96 ASN A CA 1
ATOM 780 C C . ASN A 1 96 ? -7.619 0.292 26.730 1.00 86.31 96 ASN A C 1
ATOM 782 O O . ASN A 1 96 ? -7.898 1.345 27.287 1.00 86.31 96 ASN A O 1
ATOM 786 N N . ILE A 1 97 ? -6.364 -0.047 26.430 1.00 86.25 97 ILE A N 1
ATOM 787 C CA . ILE A 1 97 ? -5.188 0.798 26.674 1.00 86.25 97 ILE A CA 1
ATOM 788 C C . ILE A 1 97 ? -4.795 1.535 25.391 1.00 86.25 97 ILE A C 1
ATOM 790 O O . ILE A 1 97 ? -4.429 2.704 25.429 1.00 86.25 97 ILE A O 1
ATOM 794 N N . ILE A 1 98 ? -4.858 0.852 24.246 1.00 84.88 98 ILE A N 1
ATOM 795 C CA . ILE A 1 98 ? -4.345 1.380 22.976 1.00 84.88 98 ILE A CA 1
ATOM 796 C C . ILE A 1 98 ? -5.381 2.184 22.186 1.00 84.88 98 ILE A C 1
ATOM 798 O O . ILE A 1 98 ? -4.997 2.933 21.295 1.00 84.88 98 ILE A O 1
ATOM 802 N N . ALA A 1 99 ? -6.676 2.036 22.480 1.00 83.88 99 ALA A N 1
ATOM 803 C CA . ALA A 1 99 ? -7.740 2.572 21.635 1.00 83.88 99 ALA A CA 1
ATOM 804 C C . ALA A 1 99 ? -7.713 4.104 21.498 1.00 83.88 99 ALA A C 1
ATOM 806 O O . ALA A 1 99 ? -8.149 4.611 20.468 1.00 83.88 99 ALA A O 1
ATOM 807 N N . GLU A 1 100 ? -7.196 4.833 22.491 1.00 80.94 100 GLU A N 1
ATOM 808 C CA . GLU A 1 100 ? -6.999 6.288 22.400 1.00 80.94 100 GLU A CA 1
ATOM 809 C C . GLU A 1 100 ? -5.796 6.641 21.514 1.00 80.94 100 GLU A C 1
ATOM 811 O O . GLU A 1 100 ? -5.900 7.494 20.637 1.00 80.94 100 GLU A O 1
ATOM 816 N N . SER A 1 101 ? -4.679 5.920 21.664 1.00 79.69 101 SER A N 1
ATOM 817 C CA . SER A 1 101 ? -3.458 6.144 20.875 1.00 79.69 101 SER A CA 1
ATOM 818 C C . SER A 1 101 ? -3.617 5.801 19.394 1.00 79.69 101 SER A C 1
ATOM 820 O O . SER A 1 101 ? -2.846 6.299 18.583 1.00 79.69 101 SER A O 1
ATOM 822 N N . VAL A 1 102 ? -4.557 4.924 19.036 1.00 74.88 102 VAL A N 1
ATOM 823 C CA . VAL A 1 102 ? -4.796 4.522 17.639 1.00 74.88 102 VAL A CA 1
ATOM 824 C C . VAL A 1 102 ? -5.592 5.582 16.865 1.00 74.88 102 VAL A C 1
ATOM 826 O O . VAL A 1 102 ? -5.541 5.599 15.640 1.00 74.88 102 VAL A O 1
ATOM 829 N N . MET A 1 103 ? -6.303 6.475 17.560 1.00 68.88 103 MET A N 1
ATOM 830 C CA . MET A 1 103 ? -7.084 7.556 16.944 1.00 68.88 103 MET A CA 1
ATOM 831 C C . MET A 1 103 ? -6.389 8.926 16.960 1.00 68.88 103 MET A C 1
ATOM 833 O O . MET A 1 103 ? -7.006 9.910 16.557 1.00 68.88 103 MET A O 1
ATOM 837 N N . THR A 1 104 ? -5.149 9.008 17.458 1.00 58.72 104 THR A N 1
ATOM 838 C CA . THR A 1 104 ? -4.372 10.261 17.530 1.00 58.72 104 THR A CA 1
ATOM 839 C C . THR A 1 104 ? -3.410 10.373 16.357 1.00 58.72 104 THR A C 1
ATOM 841 O O . THR A 1 104 ? -3.271 11.494 15.821 1.00 58.72 104 THR A O 1
#

Sequence (104 aa):
MNKITTLKNEAGEWIDGVECLKSWGMSYFKALYSTDSNYSTFPLSDYFPKLLRGDYMDISREISQEEIRAAIFDMESWKAPDSNGIPAKFFQQSWNIIAESVMT